Protein AF-A0A1Z8Z3P6-F1 (afdb_monomer)

Secondary structure (DSSP, 8-state):
-----------------S-S---TTS-EEEEEEEEEEEEE---SSGGGSSS-EEEEEEEEEEEE--STTTT--GGGS--HHHHHHHHHHHHHT---SSHHHHHHHHHHHHHHHS--SEEEEEEEEETSSTT-SEEEEEEEEE-----------------S---------

pLDDT: mean 70.79, std 20.38, range [33.06, 96.06]

Solvent-accessible surface area (backbone atoms only — not comparable to full-atom values): 10951 Å² total; per-residue (Å²): 135,84,83,88,77,90,77,92,80,83,78,78,79,82,92,67,89,83,79,85,86,90,77,84,88,76,58,60,46,75,51,70,48,74,72,45,72,49,59,27,36,55,41,87,53,76,82,30,71,78,48,73,38,61,34,34,35,34,39,38,38,29,28,66,59,63,75,58,95,74,60,87,49,71,91,81,46,84,59,60,66,59,53,51,50,52,51,54,55,56,34,71,63,50,79,40,52,45,72,67,59,46,51,50,49,54,50,54,53,44,52,72,78,36,88,45,46,30,39,38,40,35,44,30,33,60,66,78,45,97,91,46,76,59,49,70,51,77,48,77,52,62,60,76,71,77,73,75,76,71,79,77,79,73,84,68,83,86,85,79,87,85,75,92,78,92,81,89,133

Nearest PDB structures (foldseek):
  3o1k-assembly1_B  TM=9.356E-01  e=2.765E-12  Vibrio cholerae O1 biovar El Tor str. N16961
  7su4-assembly1_C-2  TM=9.413E-01  e=7.104E-12  Yersinia pestis
  7su7-assembly1_D  TM=9.391E-01  e=6.264E-12  Yersinia pestis
  7su6-assembly1_C  TM=9.342E-01  e=8.056E-12  Yersinia pestis
  1b9l-assembly1_A  TM=8.879E-01  e=3.093E-10  Escherichia coli

Radius of gyration: 30.42 Å; Cα contacts (8 Å, |Δi|>4): 194; chains: 1; bounding box: 64×78×107 Å

Structure (mmCIF, N/CA/C/O backbone):
data_AF-A0A1Z8Z3P6-F1
#
_entry.id   AF-A0A1Z8Z3P6-F1
#
loop_
_atom_site.group_PDB
_atom_site.id
_atom_site.type_symbol
_atom_site.label_atom_id
_atom_site.label_alt_id
_atom_site.label_comp_id
_atom_site.label_asym_id
_atom_site.label_entity_id
_atom_site.label_seq_id
_atom_site.pdbx_PDB_ins_code
_atom_site.Cartn_x
_atom_site.Cartn_y
_atom_site.Cartn_z
_atom_site.occupancy
_atom_site.B_iso_or_equiv
_atom_site.auth_seq_id
_atom_site.auth_comp_id
_atom_site.auth_asym_id
_atom_site.auth_atom_id
_atom_site.pdbx_PDB_model_num
ATOM 1 N N . MET A 1 1 ? 27.008 11.570 -84.713 1.00 41.88 1 MET A N 1
ATOM 2 C CA . MET A 1 1 ? 27.591 10.616 -83.745 1.00 41.88 1 MET A CA 1
ATOM 3 C C . MET A 1 1 ? 27.068 10.974 -82.359 1.00 41.88 1 MET A C 1
ATOM 5 O O . MET A 1 1 ? 27.311 12.083 -81.921 1.00 41.88 1 MET A O 1
ATOM 9 N N . LYS A 1 2 ? 26.322 10.033 -81.763 1.00 40.59 2 LYS A N 1
ATOM 10 C CA . LYS A 1 2 ? 25.867 9.892 -80.362 1.00 40.59 2 LYS A CA 1
ATOM 11 C C . LYS A 1 2 ? 24.969 10.977 -79.731 1.00 40.59 2 LYS A C 1
ATOM 13 O O . LYS A 1 2 ? 25.409 12.043 -79.328 1.00 40.59 2 LYS A O 1
ATOM 18 N N . GLN A 1 3 ? 23.695 10.589 -79.621 1.00 36.88 3 GLN A N 1
ATOM 19 C CA . GLN A 1 3 ? 22.710 11.014 -78.622 1.00 36.88 3 GLN A CA 1
ATOM 20 C C . GLN A 1 3 ? 23.074 10.504 -77.207 1.00 36.88 3 GLN A C 1
ATOM 22 O O . GLN A 1 3 ? 23.981 9.679 -77.077 1.00 36.88 3 GLN A O 1
ATOM 27 N N . SER A 1 4 ? 22.241 10.907 -76.228 1.00 40.53 4 SER A N 1
ATOM 28 C CA . SER A 1 4 ? 22.015 10.278 -74.905 1.00 40.53 4 SER A CA 1
ATOM 29 C C . SER A 1 4 ? 22.962 10.783 -73.801 1.00 40.53 4 SER A C 1
ATOM 31 O O . SER A 1 4 ? 24.152 10.904 -74.029 1.00 40.53 4 SER A O 1
ATOM 33 N N . SER A 1 5 ? 22.568 11.070 -72.557 1.00 36.44 5 SER A N 1
ATOM 34 C CA . SER A 1 5 ? 21.285 11.053 -71.850 1.00 36.44 5 SER A CA 1
ATOM 35 C C . SER A 1 5 ? 21.510 11.698 -70.468 1.00 36.44 5 SER A C 1
ATOM 37 O O . SER A 1 5 ? 22.578 11.537 -69.890 1.00 36.44 5 SER A O 1
ATOM 39 N N . SER A 1 6 ? 20.490 12.391 -69.961 1.00 38.03 6 SER A N 1
ATOM 40 C CA . SER A 1 6 ? 19.990 12.383 -68.572 1.00 38.03 6 SER A CA 1
ATOM 41 C C . SER A 1 6 ? 20.956 12.254 -67.375 1.00 38.03 6 SER A C 1
ATOM 43 O O . SER A 1 6 ? 21.551 11.201 -67.169 1.00 38.03 6 SER A O 1
ATOM 45 N N . ALA A 1 7 ? 20.881 13.212 -66.446 1.00 38.06 7 ALA A N 1
ATOM 46 C CA . ALA A 1 7 ? 20.438 12.938 -65.071 1.00 38.06 7 ALA A CA 1
ATOM 47 C C . ALA A 1 7 ? 20.222 14.255 -64.309 1.00 38.06 7 ALA A C 1
ATOM 49 O O . ALA A 1 7 ? 21.163 14.973 -63.984 1.00 38.06 7 ALA A O 1
ATOM 50 N N . LEU A 1 8 ? 18.954 14.542 -64.011 1.00 46.03 8 LEU A N 1
ATOM 51 C CA . LEU A 1 8 ? 18.548 15.360 -62.872 1.00 46.03 8 LEU A CA 1
ATOM 52 C C . LEU A 1 8 ? 19.135 14.731 -61.604 1.00 46.03 8 LEU A C 1
ATOM 54 O O . LEU A 1 8 ? 18.854 13.554 -61.397 1.00 46.03 8 LEU A O 1
ATOM 58 N N . ASN A 1 9 ? 19.867 15.469 -60.761 1.00 40.25 9 ASN A N 1
ATOM 59 C CA . ASN A 1 9 ? 19.785 15.296 -59.303 1.00 40.25 9 ASN A CA 1
ATOM 60 C C . ASN A 1 9 ? 20.595 16.360 -58.536 1.00 40.25 9 ASN A C 1
ATOM 62 O O . ASN A 1 9 ? 21.790 16.197 -58.310 1.00 40.25 9 ASN A O 1
ATOM 66 N N . THR A 1 10 ? 19.934 17.391 -58.025 1.00 40.72 10 THR A N 1
ATOM 67 C CA . THR A 1 10 ? 20.285 17.912 -56.697 1.00 40.72 10 THR A CA 1
ATOM 68 C C . THR A 1 10 ? 18.985 18.008 -55.926 1.00 40.72 10 THR A C 1
ATOM 70 O O . THR A 1 10 ? 18.356 19.063 -55.860 1.00 40.72 10 THR A O 1
ATOM 73 N N . ASN A 1 11 ? 18.524 16.846 -55.458 1.00 44.62 11 ASN A N 1
ATOM 74 C CA . ASN A 1 11 ? 17.384 16.744 -54.564 1.00 44.62 11 ASN A CA 1
ATOM 75 C C . ASN A 1 11 ? 17.528 17.735 -53.392 1.00 44.62 11 ASN A C 1
ATOM 77 O O . ASN A 1 11 ? 18.613 17.829 -52.808 1.00 44.62 11 ASN A O 1
ATOM 81 N N . PRO A 1 12 ? 16.448 18.454 -53.045 1.00 47.44 12 PRO A N 1
ATOM 82 C CA . PRO A 1 12 ? 16.404 19.313 -51.876 1.00 47.44 12 PRO A CA 1
ATOM 83 C C . PRO A 1 12 ? 16.557 18.480 -50.600 1.00 47.44 12 PRO A C 1
ATOM 85 O O . PRO A 1 12 ? 16.083 17.349 -50.518 1.00 47.44 12 PRO A O 1
ATOM 88 N N . THR A 1 13 ? 17.247 19.084 -49.635 1.00 49.03 13 THR A N 1
ATOM 89 C CA . THR A 1 13 ? 17.278 18.815 -48.192 1.00 49.03 13 THR A CA 1
ATOM 90 C C . THR A 1 13 ? 16.549 17.544 -47.737 1.00 49.03 13 THR A C 1
ATOM 92 O O . THR A 1 13 ? 15.314 17.526 -47.737 1.00 49.03 13 THR A O 1
ATOM 95 N N . PRO A 1 14 ? 17.242 16.507 -47.235 1.00 40.72 14 PRO A N 1
ATOM 96 C CA . PRO A 1 14 ? 16.542 15.489 -46.482 1.00 40.72 14 PRO A CA 1
ATOM 97 C C . PRO A 1 14 ? 16.159 16.096 -45.126 1.00 40.72 14 PRO A C 1
ATOM 99 O O . PRO A 1 14 ? 16.980 16.258 -44.227 1.00 40.72 14 PRO A O 1
ATOM 102 N N . LEU A 1 15 ? 14.878 16.442 -44.988 1.00 42.19 15 LEU A N 1
ATOM 103 C CA . LEU A 1 15 ? 14.162 16.475 -43.713 1.00 42.19 15 LEU A CA 1
ATOM 104 C C . LEU A 1 15 ? 14.216 15.059 -43.106 1.00 42.19 15 LEU A C 1
ATOM 106 O O . LEU A 1 15 ? 13.257 14.300 -43.189 1.00 42.19 15 LEU A O 1
ATOM 110 N N . SER A 1 16 ? 15.368 14.662 -42.567 1.00 47.34 16 SER A N 1
ATOM 111 C CA . SER A 1 16 ? 15.577 13.348 -41.941 1.00 47.34 16 SER A CA 1
ATOM 112 C C . SER A 1 16 ? 16.208 13.428 -40.548 1.00 47.34 16 SER A C 1
ATOM 114 O O . SER A 1 16 ? 16.594 12.404 -39.996 1.00 47.34 16 SER A O 1
ATOM 116 N N . GLU A 1 17 ? 16.278 14.617 -39.944 1.00 42.84 17 GLU A N 1
ATOM 117 C CA . GLU A 1 17 ? 16.703 14.809 -38.544 1.00 42.84 17 GLU A CA 1
ATOM 118 C C . GLU A 1 17 ? 15.517 14.959 -37.571 1.00 42.84 17 GLU A C 1
ATOM 120 O O . GLU A 1 17 ? 15.614 15.602 -36.531 1.00 42.84 17 GLU A O 1
ATOM 125 N N . LEU A 1 18 ? 14.375 14.343 -37.885 1.00 46.53 18 LEU A N 1
ATOM 126 C CA . LEU A 1 18 ? 13.213 14.263 -36.992 1.00 46.53 18 LEU A CA 1
ATOM 127 C C . LEU A 1 18 ? 12.789 12.811 -36.766 1.00 46.53 18 LEU A C 1
ATOM 129 O O . LEU A 1 18 ? 11.629 12.467 -36.948 1.00 46.53 18 LEU A O 1
ATOM 133 N N . SER A 1 19 ? 13.717 11.937 -36.385 1.00 49.19 19 SER A N 1
ATOM 134 C CA . SER A 1 19 ? 13.356 10.618 -35.842 1.00 49.19 19 SER A CA 1
ATOM 135 C C . SER A 1 19 ? 14.595 9.864 -35.370 1.00 49.19 19 SER A C 1
ATOM 137 O O . SER A 1 19 ? 15.213 9.157 -36.164 1.00 49.19 19 SER A O 1
ATOM 139 N N . ARG A 1 20 ? 14.954 10.051 -34.098 1.00 43.53 20 ARG A N 1
ATOM 140 C CA . ARG A 1 20 ? 15.746 9.153 -33.231 1.00 43.53 20 ARG A CA 1
ATOM 141 C C . ARG A 1 20 ? 15.866 9.860 -31.873 1.00 43.53 20 ARG A C 1
ATOM 143 O O . ARG A 1 20 ? 16.399 10.957 -31.825 1.00 43.53 20 ARG A O 1
ATOM 150 N N . ASP A 1 21 ? 15.361 9.406 -30.736 1.00 38.88 21 ASP A N 1
ATOM 151 C CA . ASP A 1 21 ? 14.663 8.190 -30.343 1.00 38.88 21 ASP A CA 1
ATOM 152 C C . ASP A 1 21 ? 13.843 8.567 -29.098 1.00 38.88 21 ASP A C 1
ATOM 154 O O . ASP A 1 21 ? 14.403 9.018 -28.100 1.00 38.88 21 ASP A O 1
ATOM 158 N N . CYS A 1 22 ? 12.516 8.446 -29.136 1.00 36.81 22 CYS A N 1
ATOM 159 C CA . CYS A 1 22 ? 11.688 8.646 -27.944 1.00 36.81 22 CYS A CA 1
ATOM 160 C C . CYS A 1 22 ? 10.444 7.764 -28.032 1.00 36.81 22 CYS A C 1
ATOM 162 O O . CYS A 1 22 ? 9.343 8.232 -28.310 1.00 36.81 22 CYS A O 1
ATOM 164 N N . SER A 1 23 ? 10.623 6.456 -27.867 1.00 46.97 23 SER A N 1
ATOM 165 C CA . SER A 1 23 ? 9.483 5.537 -27.754 1.00 46.97 23 SER A CA 1
ATOM 166 C C . SER A 1 23 ? 9.709 4.339 -26.828 1.00 46.97 23 SER A C 1
ATOM 168 O O . SER A 1 23 ? 8.779 3.573 -26.612 1.00 46.97 23 SER A O 1
ATOM 170 N N . THR A 1 24 ? 10.879 4.187 -26.199 1.00 49.31 24 THR A N 1
ATOM 171 C CA . THR A 1 24 ? 11.182 3.038 -25.321 1.00 49.31 24 THR A CA 1
ATOM 172 C C . THR A 1 24 ? 10.874 3.245 -23.832 1.00 49.31 24 THR A C 1
ATOM 174 O O . THR A 1 24 ? 11.175 2.364 -23.036 1.00 49.31 24 THR A O 1
ATOM 177 N N . ASP A 1 25 ? 10.248 4.356 -23.421 1.00 55.78 25 ASP A N 1
ATOM 178 C CA . ASP A 1 25 ? 9.955 4.640 -21.994 1.00 55.78 25 ASP A CA 1
ATOM 179 C C . ASP A 1 25 ? 8.472 4.418 -21.611 1.00 55.78 25 ASP A C 1
ATOM 181 O O . ASP A 1 25 ? 8.018 4.921 -20.583 1.00 55.78 25 ASP A O 1
ATOM 185 N N . MET A 1 26 ? 7.696 3.694 -22.435 1.00 58.34 26 MET A N 1
ATOM 186 C CA . MET A 1 26 ? 6.257 3.446 -22.204 1.00 58.34 26 MET A CA 1
ATOM 187 C C . MET A 1 26 ? 5.924 2.051 -21.659 1.00 58.34 26 MET A C 1
ATOM 189 O O . MET A 1 26 ? 4.848 1.868 -21.092 1.00 58.34 26 MET A O 1
ATOM 193 N N . ASP A 1 27 ? 6.839 1.089 -21.760 1.00 70.38 27 ASP A N 1
ATOM 194 C CA . ASP A 1 27 ? 6.600 -0.261 -21.259 1.00 70.38 27 ASP A CA 1
ATOM 195 C C . ASP A 1 27 ? 7.040 -0.370 -19.792 1.00 70.38 27 ASP A C 1
ATOM 197 O O . ASP A 1 27 ? 8.226 -0.260 -19.460 1.00 70.38 27 ASP A O 1
ATOM 201 N N . CYS A 1 28 ? 6.076 -0.584 -18.896 1.00 77.31 28 CYS A N 1
ATOM 202 C CA . CYS A 1 28 ? 6.319 -0.825 -17.476 1.00 77.31 28 CYS A CA 1
ATOM 203 C C . CYS A 1 28 ? 5.671 -2.135 -17.034 1.00 77.31 28 CYS A C 1
ATOM 205 O O . CYS A 1 28 ? 4.496 -2.370 -17.316 1.00 77.31 28 CYS A O 1
ATOM 207 N N . ASP A 1 29 ? 6.411 -2.924 -16.260 1.00 81.94 29 ASP A N 1
ATOM 208 C CA . ASP A 1 29 ? 5.864 -4.076 -15.553 1.00 81.94 29 ASP A CA 1
ATOM 209 C C . ASP A 1 29 ? 5.356 -3.627 -14.180 1.00 81.94 29 ASP A C 1
ATOM 211 O O . ASP A 1 29 ? 5.965 -2.778 -13.517 1.00 81.94 29 ASP A O 1
ATOM 215 N N . ILE A 1 30 ? 4.225 -4.189 -13.750 1.00 86.44 30 ILE A N 1
ATOM 216 C CA . ILE A 1 30 ? 3.615 -3.871 -12.457 1.00 86.44 30 ILE A CA 1
ATOM 217 C C . ILE A 1 30 ? 3.759 -5.069 -11.534 1.00 86.44 30 ILE A C 1
ATOM 219 O O . ILE A 1 30 ? 3.151 -6.117 -11.745 1.00 86.44 30 ILE A O 1
ATOM 223 N N . ILE A 1 31 ? 4.507 -4.871 -10.458 1.00 86.62 31 ILE A N 1
ATOM 224 C CA . ILE A 1 31 ? 4.611 -5.827 -9.362 1.00 86.62 31 ILE A CA 1
ATOM 225 C C . ILE A 1 31 ? 3.641 -5.378 -8.281 1.00 86.62 31 ILE A C 1
ATOM 227 O O . ILE A 1 31 ? 3.672 -4.224 -7.854 1.00 86.62 31 ILE A O 1
ATOM 231 N N . PHE A 1 32 ? 2.751 -6.270 -7.856 1.00 90.38 32 PHE A N 1
ATOM 232 C CA . PHE A 1 32 ? 1.700 -5.928 -6.907 1.00 90.38 32 PHE A CA 1
ATOM 233 C C . PHE A 1 32 ? 1.710 -6.829 -5.675 1.00 90.38 32 PHE A C 1
ATOM 235 O O . PHE A 1 32 ? 1.979 -8.025 -5.748 1.00 90.38 32 PHE A O 1
ATOM 242 N N . ILE A 1 33 ? 1.341 -6.238 -4.543 1.00 91.06 33 ILE A N 1
ATOM 243 C CA . ILE A 1 33 ? 1.006 -6.926 -3.300 1.00 91.06 33 ILE A CA 1
ATOM 244 C C . ILE A 1 33 ? -0.428 -6.523 -2.974 1.00 91.06 33 ILE A C 1
ATOM 246 O O . ILE A 1 33 ? -0.724 -5.332 -2.864 1.00 91.06 33 ILE A O 1
ATOM 250 N N . ARG A 1 34 ? -1.323 -7.507 -2.861 1.00 93.88 34 ARG A N 1
ATOM 251 C CA . ARG A 1 34 ? -2.741 -7.285 -2.559 1.00 93.88 34 ARG A CA 1
ATOM 252 C C . ARG A 1 34 ? -3.098 -7.786 -1.169 1.00 93.88 34 ARG A C 1
ATOM 254 O O . ARG A 1 34 ? -2.565 -8.792 -0.711 1.00 93.88 34 ARG A O 1
ATOM 261 N N . ASP A 1 35 ? -3.990 -7.040 -0.536 1.00 93.50 35 ASP A N 1
ATOM 262 C CA . ASP A 1 35 ? -4.600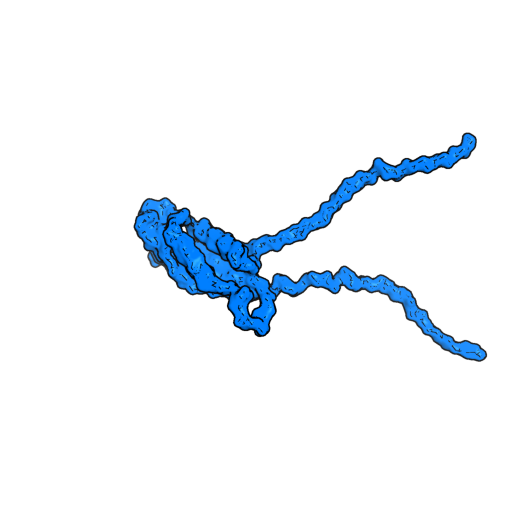 -7.276 0.764 1.00 93.50 35 ASP A CA 1
ATOM 263 C C . ASP A 1 35 ? -3.598 -7.655 1.866 1.00 93.50 35 ASP A C 1
ATOM 265 O O . ASP A 1 35 ? -3.875 -8.477 2.746 1.00 93.50 35 ASP A O 1
ATOM 269 N N . 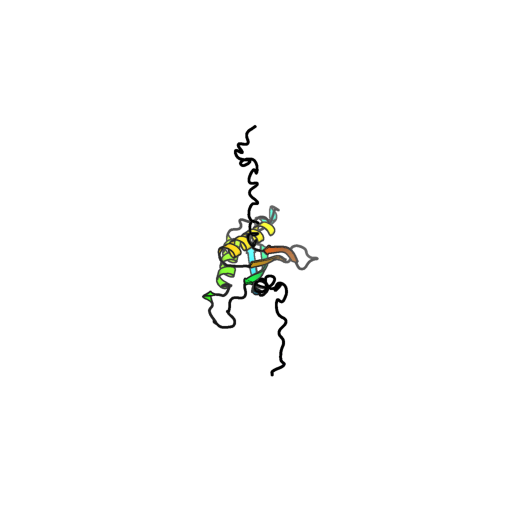PHE A 1 36 ? -2.419 -7.017 1.854 1.00 92.88 36 PHE A N 1
ATOM 270 C CA . PHE A 1 36 ? -1.443 -7.196 2.918 1.00 92.88 36 PHE A CA 1
ATOM 271 C C . PHE A 1 36 ? -2.040 -6.679 4.222 1.00 92.88 36 PHE A C 1
ATOM 273 O O . PHE A 1 36 ? -2.267 -5.485 4.397 1.00 92.88 36 PHE A O 1
ATOM 280 N N . THR A 1 37 ? -2.294 -7.598 5.141 1.00 92.38 37 THR A N 1
ATOM 281 C CA . THR A 1 37 ? -2.874 -7.285 6.438 1.00 92.38 37 THR A CA 1
ATOM 282 C C . THR A 1 37 ? -1.765 -7.080 7.463 1.00 92.38 37 THR A C 1
ATOM 284 O O . THR A 1 37 ? -0.904 -7.946 7.637 1.00 92.38 37 THR A O 1
ATOM 287 N N . GLY A 1 38 ? -1.811 -5.949 8.161 1.00 88.81 38 GLY A N 1
ATOM 288 C CA . GLY A 1 38 ? -0.928 -5.638 9.277 1.00 88.81 38 GLY A CA 1
ATOM 289 C C . GLY A 1 38 ? -1.682 -4.962 10.413 1.00 88.81 38 GLY A C 1
ATOM 290 O O . GLY A 1 38 ? -2.820 -4.530 10.246 1.00 88.81 38 GLY A O 1
ATOM 291 N N . GLU A 1 39 ? -1.039 -4.872 11.569 1.00 87.75 39 GLU A N 1
ATOM 292 C CA . GLU A 1 39 ? -1.576 -4.194 12.746 1.00 87.75 39 GLU A CA 1
ATOM 293 C C . GLU A 1 39 ? -0.628 -3.067 13.135 1.00 87.75 39 GLU A C 1
ATOM 295 O O . GLU A 1 39 ? 0.591 -3.248 13.166 1.00 87.75 39 GLU A O 1
ATOM 300 N N . THR A 1 40 ? -1.184 -1.889 13.395 1.00 84.94 40 THR A N 1
ATOM 301 C CA . THR A 1 40 ? -0.431 -0.745 13.906 1.00 84.94 40 THR A CA 1
ATOM 302 C C . THR A 1 40 ? -1.329 0.119 14.774 1.00 84.94 40 THR A C 1
ATOM 304 O O . THR A 1 40 ? -2.538 0.195 14.562 1.00 84.94 40 THR A O 1
ATOM 307 N N . ILE A 1 41 ? -0.728 0.805 15.736 1.00 83.44 41 ILE A N 1
ATOM 308 C CA . ILE A 1 41 ? -1.363 1.919 16.431 1.00 83.44 41 ILE A CA 1
ATOM 309 C C . ILE A 1 41 ? -1.320 3.112 15.465 1.00 83.44 41 ILE A C 1
ATOM 311 O O . ILE A 1 41 ? -0.240 3.490 15.006 1.00 83.44 41 ILE A O 1
ATOM 315 N N . ILE A 1 42 ? -2.486 3.619 15.058 1.00 79.19 42 ILE A N 1
ATOM 316 C CA . ILE A 1 42 ? -2.620 4.736 14.112 1.00 79.19 42 ILE A CA 1
ATOM 317 C C . ILE A 1 42 ? -3.935 5.483 14.347 1.00 79.19 42 ILE A C 1
ATOM 319 O O . ILE A 1 42 ? -5.014 4.881 14.353 1.00 79.19 42 ILE A O 1
ATOM 323 N N . GLY A 1 43 ? -3.835 6.798 14.530 1.00 71.62 43 GLY A N 1
ATOM 324 C CA . GLY A 1 43 ? -4.957 7.659 14.880 1.00 71.62 43 GLY A CA 1
ATOM 325 C C . GLY A 1 43 ? -4.525 8.962 15.547 1.00 71.62 43 GLY A C 1
ATOM 326 O O . GLY A 1 43 ? -3.367 9.119 15.943 1.00 71.62 43 GLY A O 1
ATOM 327 N N . ILE A 1 44 ? -5.463 9.907 15.644 1.00 67.81 44 ILE A N 1
ATOM 328 C CA . ILE A 1 44 ? -5.269 11.196 16.338 1.00 67.81 44 ILE A CA 1
ATOM 329 C C . ILE A 1 44 ? -6.033 11.225 17.669 1.00 67.81 44 ILE A C 1
ATOM 331 O O . ILE A 1 44 ? -5.632 11.952 18.573 1.00 67.81 44 ILE A O 1
ATOM 335 N N . CYS A 1 45 ? -7.115 10.453 17.798 1.00 60.34 45 CYS A N 1
ATOM 336 C CA . CYS A 1 45 ? -7.915 10.401 19.020 1.00 60.34 45 CYS A CA 1
ATOM 337 C C . CYS A 1 45 ? -7.229 9.560 20.101 1.00 60.34 45 CYS A C 1
ATOM 339 O O . CYS A 1 45 ? -6.601 8.550 19.787 1.00 60.34 45 CYS A O 1
ATOM 341 N N . ASP A 1 46 ? -7.416 9.941 21.365 1.00 60.97 46 ASP A N 1
ATOM 342 C CA . ASP A 1 46 ? -6.808 9.271 22.521 1.00 60.97 46 ASP A CA 1
ATOM 343 C C . ASP A 1 46 ? -7.170 7.773 22.583 1.00 60.97 46 ASP A C 1
ATOM 345 O O . ASP A 1 46 ? -6.303 6.934 22.816 1.00 60.97 46 ASP A O 1
ATOM 349 N N . ASP A 1 47 ? -8.405 7.417 22.213 1.00 62.50 47 ASP A N 1
ATOM 350 C CA . ASP A 1 47 ? -8.877 6.025 22.133 1.00 62.50 47 ASP A CA 1
ATOM 351 C C . ASP A 1 47 ? -8.152 5.188 21.054 1.00 62.50 47 ASP A C 1
ATOM 353 O O . ASP A 1 47 ? -8.109 3.959 21.121 1.00 62.50 47 ASP A O 1
ATOM 357 N N . GLU A 1 48 ? -7.580 5.831 20.028 1.00 65.62 48 GLU A N 1
ATOM 358 C CA . GLU A 1 48 ? -6.866 5.156 18.934 1.00 65.62 48 GLU A CA 1
ATOM 359 C C . GLU A 1 48 ? -5.386 4.892 19.246 1.00 65.62 48 GLU A C 1
ATOM 361 O O . GLU A 1 48 ? -4.732 4.174 18.483 1.00 65.62 48 GLU A O 1
ATOM 366 N N . LEU A 1 49 ? -4.862 5.462 20.337 1.00 66.25 49 LEU A N 1
ATOM 367 C CA . LEU A 1 49 ? -3.452 5.372 20.729 1.00 66.25 49 LEU A CA 1
ATOM 368 C C . LEU A 1 49 ? -3.138 4.156 21.616 1.00 66.25 49 LEU A C 1
ATOM 370 O O . LEU A 1 49 ? -1.969 3.821 21.792 1.00 66.25 49 LEU A O 1
ATOM 374 N N . GLU A 1 50 ? -4.161 3.472 22.131 1.00 66.75 50 GLU A N 1
ATOM 375 C CA . GLU A 1 50 ? -4.004 2.371 23.093 1.00 66.75 50 GLU A CA 1
ATOM 376 C C . GLU A 1 50 ? -4.066 0.980 22.437 1.00 66.75 50 GLU A C 1
ATOM 378 O O . GLU A 1 50 ? -3.432 0.036 22.907 1.00 66.75 50 GLU A O 1
ATOM 383 N N . THR A 1 51 ? -4.813 0.827 21.335 1.00 76.81 51 THR A N 1
ATOM 384 C CA . THR A 1 51 ? -5.088 -0.491 20.731 1.00 76.81 51 THR A CA 1
ATOM 385 C C . THR A 1 51 ? -4.524 -0.602 19.309 1.00 76.81 51 THR A C 1
ATOM 387 O O . THR A 1 51 ? -4.785 0.275 18.480 1.00 76.81 51 THR A O 1
ATOM 390 N N . PRO A 1 52 ? -3.798 -1.688 18.969 1.00 81.62 52 PRO A N 1
ATOM 391 C CA . PRO A 1 52 ? -3.396 -1.970 17.596 1.00 81.62 52 PRO A CA 1
ATOM 392 C C . PRO A 1 52 ? -4.617 -2.168 16.701 1.00 81.62 52 PRO A C 1
ATOM 394 O O . PRO A 1 52 ? -5.512 -2.957 16.999 1.00 81.62 52 PRO A O 1
ATOM 397 N N . GLN A 1 53 ? -4.645 -1.463 15.576 1.00 83.25 53 GLN A N 1
ATOM 398 C CA . GLN A 1 53 ? -5.748 -1.526 14.630 1.00 83.25 53 GLN A CA 1
ATOM 399 C C . GLN A 1 53 ? -5.300 -2.229 13.358 1.00 83.25 53 GLN A C 1
ATOM 401 O O . GLN A 1 53 ? -4.202 -2.000 12.839 1.00 83.25 53 GLN A O 1
ATOM 406 N N . LYS A 1 54 ? -6.176 -3.096 12.852 1.00 88.94 54 LYS A N 1
ATOM 407 C CA . LYS A 1 54 ? -5.961 -3.796 11.593 1.00 88.94 54 LYS A CA 1
ATOM 408 C C . LYS A 1 54 ? -5.992 -2.790 10.450 1.00 88.94 54 LYS A C 1
ATOM 410 O O . LYS A 1 54 ? -6.929 -2.004 10.328 1.00 88.94 54 LYS A O 1
ATOM 415 N N . ILE A 1 55 ? -4.997 -2.866 9.583 1.00 91.50 55 ILE A N 1
ATOM 416 C CA . ILE A 1 55 ? -4.954 -2.158 8.311 1.00 91.50 55 ILE A CA 1
ATOM 417 C C . ILE A 1 55 ? -4.700 -3.155 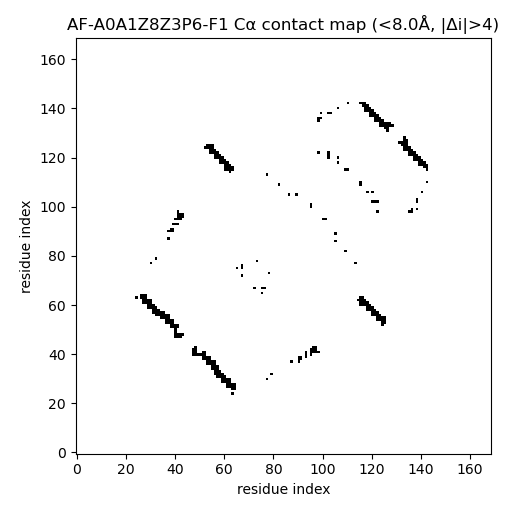7.190 1.00 91.50 55 ILE A C 1
ATOM 419 O O . ILE A 1 55 ? -4.062 -4.194 7.375 1.00 91.50 55 ILE A O 1
ATOM 423 N N . ILE A 1 56 ? -5.212 -2.829 6.015 1.00 93.81 56 ILE A N 1
ATOM 424 C CA . ILE A 1 56 ? -4.997 -3.594 4.800 1.00 93.81 56 ILE A CA 1
ATOM 425 C C . ILE A 1 56 ? -4.317 -2.669 3.798 1.00 93.81 56 ILE A C 1
ATOM 427 O O . ILE A 1 56 ? -4.765 -1.546 3.574 1.00 93.81 56 ILE A O 1
ATOM 431 N N . ILE A 1 57 ? -3.220 -3.136 3.218 1.00 94.44 57 ILE A N 1
ATOM 432 C CA . ILE A 1 57 ? -2.377 -2.363 2.316 1.00 94.44 57 ILE A CA 1
ATOM 433 C C . ILE A 1 57 ? -2.332 -3.070 0.960 1.00 94.44 57 ILE A C 1
ATOM 435 O O . ILE A 1 57 ? -1.990 -4.250 0.871 1.00 94.44 57 ILE A O 1
ATOM 439 N N . ASN A 1 58 ? -2.642 -2.327 -0.098 1.00 95.19 58 ASN A N 1
AT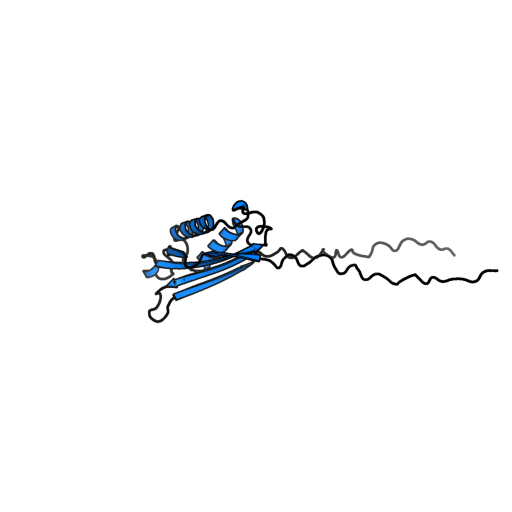OM 440 C CA . ASN A 1 58 ? -2.394 -2.717 -1.480 1.00 95.19 58 ASN A CA 1
ATOM 441 C C . ASN A 1 58 ? -1.256 -1.871 -2.034 1.00 95.19 58 ASN A C 1
ATOM 443 O O . ASN A 1 58 ? -1.251 -0.653 -1.874 1.00 95.19 58 ASN A O 1
ATOM 447 N N . ILE A 1 59 ? -0.307 -2.499 -2.718 1.00 93.50 59 ILE A N 1
ATOM 448 C CA . ILE A 1 59 ? 0.820 -1.806 -3.341 1.00 93.50 59 ILE A CA 1
ATOM 449 C C . ILE A 1 59 ? 0.940 -2.265 -4.781 1.00 93.50 59 ILE A C 1
ATOM 451 O O . ILE A 1 59 ? 0.863 -3.455 -5.067 1.00 93.50 59 ILE A O 1
ATOM 455 N N . SER A 1 60 ? 1.144 -1.317 -5.685 1.00 93.00 60 SER A N 1
ATOM 456 C CA . SER A 1 60 ? 1.520 -1.558 -7.075 1.00 93.00 60 SER A CA 1
ATOM 457 C C . SER A 1 60 ? 2.778 -0.761 -7.382 1.00 93.00 60 SER A C 1
ATOM 459 O O . SER A 1 60 ? 2.785 0.461 -7.252 1.00 93.00 60 SER A O 1
ATOM 461 N N . ILE A 1 61 ? 3.840 -1.449 -7.779 1.00 90.00 61 ILE A N 1
ATOM 462 C CA . ILE A 1 61 ? 5.155 -0.883 -8.071 1.00 90.00 61 ILE A CA 1
ATOM 463 C C . ILE A 1 61 ? 5.384 -1.036 -9.567 1.00 90.00 61 ILE A C 1
ATOM 465 O O . ILE A 1 61 ? 5.452 -2.152 -10.076 1.00 90.00 61 ILE A O 1
ATOM 469 N N . GLY A 1 62 ? 5.483 0.090 -10.263 1.00 87.94 62 GLY A N 1
ATOM 470 C CA . GLY A 1 62 ? 5.827 0.125 -11.674 1.00 87.94 62 GLY A CA 1
ATOM 471 C C . GLY A 1 62 ? 7.333 0.178 -11.849 1.00 87.94 62 GLY A C 1
ATOM 472 O O . GLY A 1 62 ? 7.972 1.137 -11.404 1.00 87.94 62 GLY A O 1
ATOM 473 N N . ILE A 1 63 ? 7.901 -0.817 -12.516 1.00 82.69 63 ILE A N 1
ATOM 474 C CA . ILE A 1 63 ? 9.305 -0.827 -12.928 1.00 82.69 63 ILE A CA 1
ATOM 475 C C . ILE A 1 63 ? 9.396 -0.685 -14.442 1.00 82.69 63 ILE A C 1
ATOM 477 O O . ILE A 1 63 ? 8.497 -1.105 -15.166 1.00 82.69 63 ILE A O 1
ATOM 481 N N . ALA A 1 64 ? 10.481 -0.071 -14.923 1.00 77.06 64 ALA A N 1
ATOM 482 C CA . ALA A 1 64 ? 10.778 -0.103 -16.351 1.00 77.06 64 ALA A CA 1
ATOM 483 C C . ALA A 1 64 ? 10.865 -1.565 -16.782 1.00 77.06 64 ALA A C 1
ATOM 485 O O . ALA A 1 64 ? 11.477 -2.357 -16.059 1.00 77.06 64 ALA A O 1
ATOM 486 N N . ARG A 1 65 ? 10.281 -1.901 -17.932 1.00 68.00 65 ARG A N 1
ATOM 487 C CA . ARG A 1 65 ? 10.414 -3.228 -18.525 1.00 68.00 65 ARG A CA 1
ATOM 488 C C . ARG A 1 65 ? 11.900 -3.524 -18.721 1.00 68.00 65 ARG A C 1
ATOM 490 O O . ARG A 1 65 ? 12.531 -3.056 -19.667 1.00 68.00 65 ARG A O 1
ATOM 497 N N . SER A 1 66 ? 12.486 -4.258 -17.782 1.00 56.59 66 SER A N 1
ATOM 498 C CA . SER A 1 66 ? 13.777 -4.887 -18.011 1.00 56.59 66 SER A CA 1
ATOM 499 C C . SER A 1 66 ? 13.533 -6.013 -19.011 1.00 56.59 66 SER A C 1
ATOM 501 O O . SER A 1 66 ? 12.411 -6.497 -19.149 1.00 56.59 66 SER A O 1
ATOM 503 N N . LEU A 1 67 ? 14.565 -6.481 -19.699 1.00 52.12 67 LEU A N 1
ATOM 504 C CA . LEU A 1 67 ? 14.514 -7.638 -20.605 1.00 52.12 67 LEU A CA 1
ATOM 505 C C . LEU A 1 67 ? 14.178 -8.971 -19.873 1.00 52.12 67 LEU A C 1
ATOM 507 O O . LEU A 1 67 ? 14.589 -10.045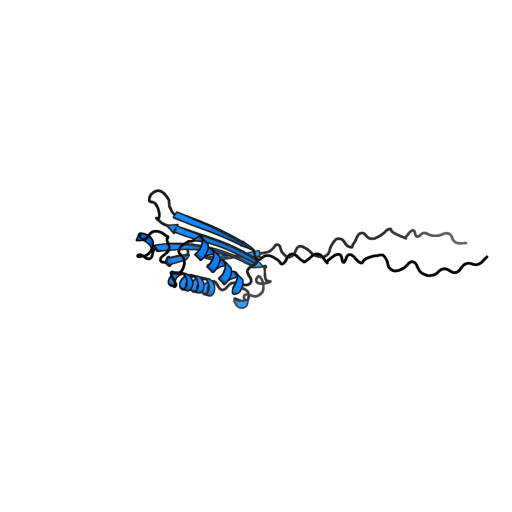 -20.298 1.00 52.12 67 LEU A O 1
ATOM 511 N N . ALA A 1 68 ? 13.444 -8.920 -18.758 1.00 46.84 68 ALA A N 1
ATOM 512 C CA . ALA A 1 68 ? 13.105 -9.999 -17.841 1.00 46.84 68 ALA A CA 1
ATOM 513 C C . ALA A 1 68 ? 12.142 -11.041 -18.427 1.00 46.84 68 ALA A C 1
ATOM 515 O O . ALA A 1 68 ? 12.046 -12.130 -17.877 1.00 46.84 68 ALA A O 1
ATOM 516 N N . CYS A 1 69 ? 11.523 -10.780 -19.586 1.00 47.56 69 CYS A N 1
ATOM 517 C CA . CYS A 1 69 ? 10.922 -11.854 -20.390 1.00 47.56 69 CYS A CA 1
ATOM 518 C C . CYS A 1 69 ? 11.960 -12.913 -20.829 1.00 47.56 69 CYS A C 1
ATOM 520 O O . CYS A 1 69 ? 11.567 -13.978 -21.289 1.00 47.56 69 CYS A O 1
ATOM 522 N N . THR A 1 70 ? 13.264 -12.634 -20.692 1.00 46.69 70 THR A N 1
ATOM 523 C CA . THR A 1 70 ? 14.349 -13.478 -21.210 1.00 46.69 70 THR A CA 1
ATOM 524 C C . THR A 1 70 ? 15.273 -14.053 -20.125 1.00 46.69 70 THR A C 1
ATOM 526 O O . THR A 1 70 ? 16.024 -14.973 -20.428 1.00 46.69 70 THR A O 1
ATOM 529 N N . THR A 1 71 ? 15.281 -13.544 -18.882 1.00 46.53 71 THR A N 1
ATOM 530 C CA . THR A 1 71 ? 16.398 -13.830 -17.947 1.00 46.53 71 THR A CA 1
ATOM 531 C C . THR A 1 71 ? 16.068 -14.569 -16.654 1.00 46.53 71 THR A C 1
ATOM 533 O O . THR A 1 71 ? 17.019 -14.967 -15.990 1.00 46.53 71 THR A O 1
ATOM 536 N N . ASP A 1 72 ? 14.796 -14.781 -16.290 1.00 50.09 72 ASP A N 1
ATOM 537 C CA . ASP A 1 72 ? 14.371 -15.599 -15.126 1.00 50.09 72 ASP A CA 1
ATOM 538 C C . ASP A 1 72 ? 15.138 -15.306 -13.808 1.00 50.09 72 ASP A C 1
ATOM 540 O O . ASP A 1 72 ? 15.287 -16.139 -12.913 1.00 50.09 72 ASP A O 1
ATOM 544 N N . ARG A 1 73 ? 15.674 -14.084 -13.685 1.00 47.44 73 ARG A N 1
ATOM 545 C CA . ARG A 1 73 ? 16.553 -13.656 -12.594 1.00 47.44 73 ARG A CA 1
ATOM 546 C C . ARG A 1 73 ? 15.787 -12.763 -11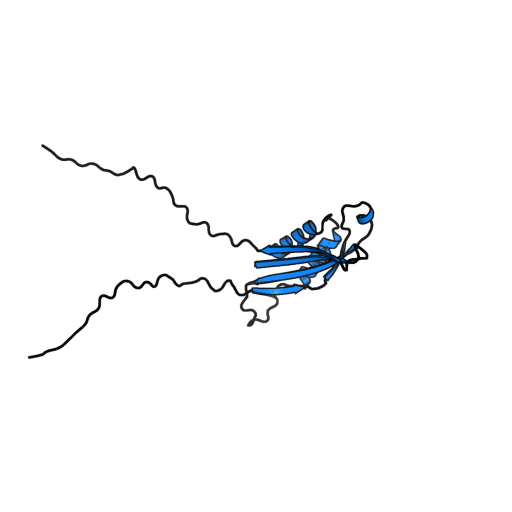.632 1.00 47.44 73 ARG A C 1
ATOM 548 O O . ARG A 1 73 ? 15.486 -11.610 -11.940 1.00 47.44 73 ARG A O 1
ATOM 555 N N . ILE A 1 74 ? 15.571 -13.280 -10.421 1.00 53.00 74 ILE A N 1
ATOM 556 C CA . ILE A 1 74 ? 15.007 -12.564 -9.258 1.00 53.00 74 ILE A CA 1
ATOM 557 C C . ILE A 1 74 ? 15.781 -11.263 -8.956 1.00 53.00 74 ILE A C 1
ATOM 559 O O . ILE A 1 74 ? 15.233 -10.308 -8.419 1.00 53.00 74 ILE A O 1
ATOM 563 N N . GLU A 1 75 ? 17.041 -11.183 -9.380 1.00 48.47 75 GLU A N 1
ATOM 564 C CA . GLU A 1 75 ? 17.941 -10.031 -9.236 1.00 48.47 75 GLU A CA 1
ATOM 565 C C . GLU A 1 75 ? 17.466 -8.768 -9.984 1.00 48.47 75 GLU A C 1
ATOM 567 O O . GLU A 1 75 ? 17.873 -7.658 -9.645 1.00 48.47 75 GLU A O 1
ATOM 572 N N . HIS A 1 76 ? 16.599 -8.929 -10.993 1.00 51.62 76 HIS A N 1
ATOM 573 C CA . HIS A 1 76 ? 16.016 -7.834 -11.778 1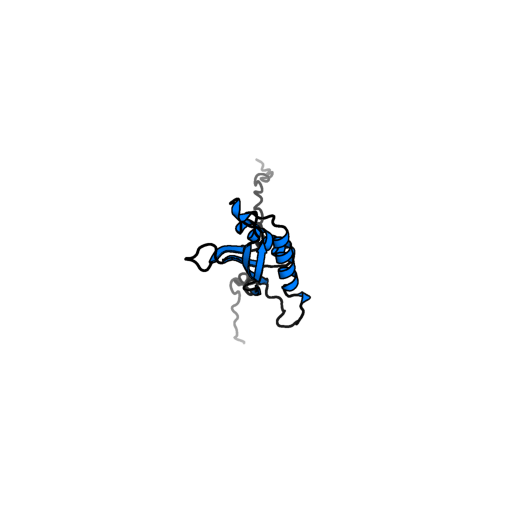.00 51.62 76 HIS A CA 1
ATOM 574 C C . HIS A 1 76 ? 14.529 -7.593 -11.483 1.00 51.62 76 HIS A C 1
ATOM 576 O O . HIS A 1 76 ? 13.932 -6.705 -12.093 1.00 51.62 76 HIS A O 1
ATOM 582 N N . THR A 1 77 ? 13.936 -8.356 -10.560 1.00 56.94 77 THR A N 1
ATOM 583 C CA . THR A 1 77 ? 12.544 -8.183 -10.136 1.00 56.94 77 THR A CA 1
ATOM 584 C C . THR A 1 77 ? 12.486 -7.529 -8.758 1.00 56.94 77 THR A C 1
ATOM 586 O O . THR A 1 77 ? 13.419 -7.625 -7.959 1.00 56.94 77 THR A O 1
ATOM 589 N N . VAL A 1 78 ? 11.404 -6.811 -8.464 1.00 65.19 78 VAL A N 1
ATOM 590 C CA . VAL A 1 78 ? 11.182 -6.280 -7.114 1.00 65.19 78 VAL A CA 1
ATOM 591 C C . VAL A 1 78 ? 10.929 -7.458 -6.182 1.00 65.19 78 VAL A C 1
ATOM 593 O O . VAL A 1 78 ? 9.929 -8.160 -6.306 1.00 65.19 78 VAL A O 1
ATOM 596 N N . ASP A 1 79 ? 11.847 -7.656 -5.242 1.00 78.44 79 ASP A N 1
ATOM 597 C CA . ASP A 1 79 ? 11.729 -8.645 -4.178 1.00 78.44 79 ASP A CA 1
ATOM 598 C C . ASP A 1 79 ? 10.575 -8.254 -3.237 1.00 78.44 79 ASP A C 1
ATOM 600 O O . ASP A 1 79 ? 10.705 -7.408 -2.343 1.00 78.44 79 ASP A O 1
ATOM 604 N N . TYR A 1 80 ? 9.410 -8.853 -3.475 1.00 81.06 80 TYR A N 1
ATOM 605 C CA . TYR A 1 80 ? 8.200 -8.627 -2.691 1.00 81.06 80 TYR A CA 1
ATOM 606 C C . TYR A 1 80 ? 8.351 -9.085 -1.233 1.00 81.06 80 TYR A C 1
ATOM 608 O O . TYR A 1 80 ? 7.645 -8.557 -0.372 1.00 81.06 80 TYR A O 1
ATOM 616 N N . ASP A 1 81 ? 9.279 -9.998 -0.919 1.00 83.50 81 ASP A N 1
ATOM 617 C CA . ASP A 1 81 ? 9.561 -10.398 0.461 1.00 83.50 81 ASP A CA 1
ATOM 618 C C . ASP A 1 81 ? 10.283 -9.280 1.211 1.00 83.50 81 ASP A C 1
ATOM 620 O O . ASP A 1 81 ? 9.932 -8.976 2.358 1.00 83.50 81 ASP A O 1
ATOM 624 N N . LYS A 1 82 ? 11.221 -8.586 0.554 1.00 86.62 82 LYS A N 1
ATOM 625 C CA . LYS A 1 82 ? 11.826 -7.363 1.105 1.00 86.62 82 LYS A CA 1
ATOM 626 C C . LYS A 1 82 ? 10.792 -6.262 1.298 1.00 86.62 82 LYS A C 1
ATOM 628 O O . LYS A 1 82 ? 10.769 -5.658 2.368 1.00 86.62 82 LYS A O 1
ATOM 633 N N . VAL A 1 83 ? 9.908 -6.035 0.322 1.00 88.38 83 VAL A N 1
ATOM 634 C CA . VAL A 1 83 ? 8.821 -5.044 0.450 1.00 88.38 83 VAL A CA 1
ATOM 635 C C . VAL A 1 83 ? 7.909 -5.393 1.632 1.00 88.38 83 VAL A C 1
ATOM 637 O O . VAL A 1 83 ? 7.640 -4.551 2.486 1.00 88.38 83 VAL A O 1
ATOM 640 N N . ARG A 1 84 ? 7.487 -6.656 1.743 1.00 90.69 84 ARG A N 1
ATOM 641 C CA . ARG A 1 84 ? 6.655 -7.148 2.848 1.00 90.69 84 ARG A CA 1
ATOM 642 C C . ARG A 1 84 ? 7.330 -6.956 4.205 1.00 90.69 84 ARG A C 1
ATOM 644 O O . ARG A 1 84 ? 6.674 -6.535 5.159 1.00 90.69 84 ARG A O 1
ATOM 651 N N . LYS A 1 85 ? 8.618 -7.291 4.315 1.00 90.25 85 LYS A N 1
ATOM 652 C CA . LYS A 1 85 ? 9.388 -7.133 5.556 1.00 90.25 85 LYS A CA 1
ATOM 653 C C . LYS A 1 85 ? 9.506 -5.662 5.946 1.00 90.25 85 LYS A C 1
ATOM 655 O O . LYS A 1 85 ? 9.224 -5.324 7.090 1.00 90.25 85 LYS A O 1
ATOM 660 N N . LEU A 1 86 ? 9.817 -4.802 4.981 1.00 90.38 86 LEU A N 1
ATOM 661 C CA . LEU A 1 86 ? 9.913 -3.359 5.174 1.00 90.38 86 LEU A CA 1
ATOM 662 C C . LEU A 1 86 ? 8.612 -2.776 5.736 1.00 90.38 86 LEU A C 1
ATOM 664 O O . LEU A 1 86 ? 8.640 -2.048 6.725 1.00 90.38 86 LEU A O 1
ATOM 668 N N . ILE A 1 87 ? 7.465 -3.145 5.159 1.00 90.19 87 ILE A N 1
ATOM 669 C CA . ILE A 1 87 ? 6.158 -2.689 5.648 1.00 90.19 87 ILE A CA 1
ATOM 670 C C . ILE A 1 87 ? 5.925 -3.183 7.074 1.00 90.19 87 ILE A C 1
ATOM 672 O O . ILE A 1 87 ? 5.558 -2.394 7.936 1.00 90.19 87 ILE A O 1
ATOM 676 N N . LYS A 1 88 ? 6.170 -4.471 7.354 1.00 90.50 88 LYS A N 1
ATOM 677 C CA . LYS A 1 88 ? 6.021 -5.019 8.712 1.00 90.50 88 LYS A CA 1
ATOM 678 C C . LYS A 1 88 ? 6.850 -4.257 9.737 1.00 90.50 88 LYS A C 1
ATOM 680 O O . LYS A 1 88 ? 6.358 -3.997 10.831 1.00 90.50 88 LYS A O 1
ATOM 685 N N . ASP A 1 89 ? 8.087 -3.931 9.394 1.00 89.75 89 ASP A N 1
ATOM 686 C CA . ASP A 1 89 ? 8.984 -3.227 10.298 1.00 89.75 89 ASP A CA 1
ATOM 687 C C . ASP A 1 89 ? 8.506 -1.785 10.523 1.00 89.75 89 ASP A C 1
ATOM 689 O O . ASP A 1 89 ? 8.450 -1.353 11.672 1.00 89.75 89 ASP A O 1
ATOM 693 N N . LEU A 1 90 ? 8.024 -1.092 9.482 1.00 88.50 90 LEU A N 1
ATOM 694 C CA . LEU A 1 90 ? 7.400 0.231 9.617 1.00 88.50 90 LEU A CA 1
ATOM 695 C C . LEU A 1 90 ? 6.167 0.214 10.530 1.00 88.50 90 LEU A C 1
ATOM 697 O O . LEU A 1 90 ? 6.057 1.070 11.409 1.00 88.50 90 LEU A O 1
ATOM 701 N N . LEU A 1 91 ? 5.272 -0.768 10.379 1.00 87.19 91 LEU A N 1
ATOM 702 C CA . LEU A 1 91 ? 4.065 -0.876 11.210 1.00 87.19 91 LEU A CA 1
ATOM 703 C C . LEU A 1 91 ? 4.386 -1.102 12.690 1.00 87.19 91 LEU A C 1
ATOM 705 O O . LEU A 1 91 ? 3.729 -0.525 13.553 1.00 87.19 91 LEU A O 1
ATOM 709 N N . LYS A 1 92 ? 5.437 -1.871 12.994 1.00 86.06 92 LYS A N 1
ATOM 710 C CA . LYS A 1 92 ? 5.899 -2.099 14.373 1.00 86.06 92 LYS A CA 1
ATOM 711 C C . LYS A 1 92 ? 6.469 -0.853 15.042 1.00 86.06 92 LYS A C 1
ATOM 713 O O . LYS A 1 92 ? 6.548 -0.811 16.263 1.00 86.06 92 LYS A O 1
ATOM 718 N N . THR A 1 93 ? 6.910 0.142 14.272 1.00 81.69 93 THR A N 1
ATOM 719 C CA . THR A 1 93 ? 7.465 1.363 14.872 1.00 81.69 93 THR A CA 1
ATOM 720 C C . THR A 1 93 ? 6.398 2.227 15.545 1.00 81.69 93 THR A C 1
ATOM 722 O O . THR A 1 93 ? 6.750 3.039 16.395 1.00 81.69 93 THR A O 1
ATOM 725 N N . HIS A 1 94 ? 5.119 2.081 15.165 1.00 75.75 94 HIS A N 1
ATOM 726 C CA . HIS A 1 94 ? 3.989 2.869 15.682 1.00 75.75 94 HIS A CA 1
ATOM 727 C C . HIS A 1 94 ? 4.208 4.395 15.635 1.00 75.75 94 HIS A C 1
ATOM 729 O O . HIS A 1 94 ? 3.650 5.150 16.425 1.00 75.75 94 HIS A O 1
ATOM 735 N N . ARG A 1 95 ? 5.042 4.879 14.703 1.00 75.38 95 ARG A N 1
ATOM 736 C CA . ARG A 1 95 ? 5.453 6.294 14.644 1.00 75.38 95 ARG A CA 1
ATOM 737 C C . ARG A 1 95 ? 4.448 7.212 13.951 1.00 75.38 95 ARG A C 1
ATOM 739 O O . ARG A 1 95 ? 4.596 8.431 14.029 1.00 75.38 95 ARG A O 1
ATOM 746 N N . TYR A 1 96 ? 3.470 6.658 13.240 1.00 80.50 96 TYR A N 1
ATOM 747 C CA . TYR A 1 96 ? 2.616 7.418 12.328 1.00 80.50 96 TYR A CA 1
ATOM 748 C C . TYR A 1 96 ? 1.225 7.634 12.914 1.00 80.50 96 TYR A C 1
ATOM 750 O O . TYR A 1 96 ? 0.518 6.685 13.233 1.00 80.50 96 TYR A O 1
ATOM 758 N N . LYS A 1 97 ? 0.822 8.905 12.997 1.00 81.00 97 LYS A N 1
ATOM 759 C CA . LYS A 1 97 ? -0.521 9.313 13.440 1.00 81.00 97 LYS A CA 1
ATOM 760 C C . LYS A 1 97 ? -1.563 9.259 12.318 1.00 81.00 97 LYS A C 1
ATOM 762 O O . LYS A 1 97 ? -2.749 9.126 12.585 1.00 81.00 97 LYS A O 1
ATOM 767 N N . LEU A 1 98 ? -1.111 9.373 11.068 1.00 86.31 98 LEU A N 1
ATOM 768 C CA . LEU A 1 98 ? -1.941 9.501 9.869 1.00 86.31 98 LEU A CA 1
ATOM 769 C C . LEU A 1 98 ? -1.580 8.436 8.831 1.00 86.31 98 LEU A C 1
ATOM 771 O O . LEU A 1 98 ? -0.402 8.091 8.679 1.00 86.31 98 LEU A O 1
ATOM 775 N N . LEU A 1 99 ? -2.583 7.956 8.089 1.00 87.31 99 LEU A N 1
ATOM 776 C CA . LEU A 1 99 ? -2.395 6.962 7.023 1.00 87.31 99 LEU A CA 1
ATOM 777 C C . LEU A 1 99 ? -1.579 7.545 5.863 1.00 87.31 99 LEU A C 1
ATOM 779 O O . LEU A 1 99 ? -0.791 6.837 5.242 1.00 87.31 99 LEU A O 1
ATOM 783 N N . GLU A 1 100 ? -1.715 8.846 5.614 1.00 89.19 100 GLU A N 1
ATOM 784 C CA . GLU A 1 100 ? -0.971 9.605 4.614 1.00 89.19 100 GLU A CA 1
ATOM 785 C C . GLU A 1 100 ? 0.529 9.578 4.902 1.00 89.19 100 GLU A C 1
ATOM 787 O O . GLU A 1 100 ? 1.322 9.292 4.008 1.00 89.19 100 GLU A O 1
ATOM 792 N N . GLY A 1 101 ? 0.917 9.826 6.158 1.00 89.38 101 GLY A N 1
ATOM 793 C CA . GLY A 1 101 ? 2.322 9.820 6.570 1.00 89.38 101 GLY A CA 1
ATOM 794 C C . GLY A 1 101 ? 2.948 8.431 6.470 1.00 89.38 101 GLY A C 1
ATOM 795 O O . GLY A 1 101 ? 4.073 8.295 5.996 1.00 89.38 101 GLY A O 1
ATOM 796 N N . LEU A 1 102 ? 2.196 7.395 6.856 1.00 90.06 102 LEU A N 1
ATOM 797 C CA . LEU A 1 102 ? 2.624 6.007 6.696 1.00 90.06 102 LEU A CA 1
ATOM 798 C C . LEU A 1 102 ? 2.800 5.644 5.214 1.00 90.06 102 LEU A C 1
ATOM 800 O O . LEU A 1 102 ? 3.814 5.061 4.837 1.00 90.06 102 LEU A O 1
ATOM 804 N N . GLY A 1 103 ? 1.827 5.994 4.369 1.00 91.44 103 GLY A N 1
ATOM 805 C CA . GLY A 1 103 ? 1.897 5.744 2.932 1.00 91.44 103 GLY A CA 1
ATOM 806 C C . GLY A 1 103 ? 3.083 6.448 2.276 1.00 91.44 103 GLY A C 1
ATOM 807 O O . GLY A 1 103 ? 3.792 5.829 1.483 1.00 91.44 103 GLY A O 1
ATOM 808 N N . GLU A 1 104 ? 3.330 7.711 2.627 1.00 92.00 104 GLU A N 1
ATOM 809 C CA . GLU A 1 104 ? 4.458 8.478 2.094 1.00 92.00 104 GLU A CA 1
ATOM 810 C C . GLU A 1 104 ? 5.802 7.850 2.482 1.00 92.00 104 GLU A C 1
ATOM 812 O O . GLU A 1 104 ? 6.674 7.699 1.627 1.00 92.00 104 GLU A O 1
ATOM 817 N N . GLU A 1 105 ? 5.962 7.406 3.734 1.00 91.44 105 GLU A N 1
ATOM 818 C CA . GLU A 1 105 ? 7.180 6.704 4.144 1.00 91.44 105 GLU A CA 1
ATOM 819 C C . GLU A 1 105 ? 7.374 5.409 3.351 1.00 91.44 105 GLU A C 1
ATOM 821 O O . GLU A 1 105 ? 8.460 5.169 2.822 1.00 91.44 105 GLU A O 1
ATOM 826 N N . ILE A 1 106 ? 6.328 4.581 3.230 1.00 91.38 106 ILE A N 1
ATOM 827 C CA . ILE A 1 106 ? 6.406 3.331 2.464 1.00 91.38 106 ILE A CA 1
ATOM 828 C C . ILE A 1 106 ? 6.829 3.631 1.018 1.00 91.38 106 ILE A C 1
ATOM 830 O O . ILE A 1 106 ? 7.698 2.945 0.478 1.00 91.38 106 ILE A O 1
ATOM 834 N N . ALA A 1 107 ? 6.268 4.674 0.397 1.00 91.94 107 ALA A N 1
ATOM 835 C CA . ALA A 1 107 ? 6.651 5.088 -0.949 1.00 91.94 107 ALA A CA 1
ATOM 836 C C . ALA A 1 107 ? 8.128 5.506 -1.031 1.00 91.94 107 ALA A C 1
ATOM 838 O O . ALA A 1 107 ? 8.843 5.038 -1.919 1.00 91.94 107 ALA A O 1
ATOM 839 N N . ASN A 1 108 ? 8.605 6.334 -0.098 1.00 91.12 108 ASN A N 1
ATOM 840 C CA . ASN A 1 108 ? 9.991 6.811 -0.059 1.00 91.12 108 ASN A CA 1
ATOM 841 C C . ASN A 1 108 ? 10.997 5.671 0.114 1.00 91.12 108 ASN A C 1
ATOM 843 O O . ASN A 1 108 ? 11.991 5.588 -0.614 1.00 91.12 108 ASN A O 1
ATOM 847 N N . GLN A 1 109 ? 10.713 4.757 1.037 1.00 90.31 109 GLN A N 1
ATOM 848 C CA . GLN A 1 109 ? 11.517 3.564 1.266 1.00 90.31 109 GLN A CA 1
ATOM 849 C C . GLN A 1 109 ? 11.557 2.680 0.015 1.00 90.31 109 GLN A C 1
ATOM 851 O O . GLN A 1 109 ? 12.628 2.235 -0.406 1.00 90.31 109 GLN A O 1
ATOM 856 N N . ILE A 1 110 ? 10.413 2.481 -0.649 1.00 88.81 110 ILE A N 1
ATOM 857 C CA . ILE A 1 110 ? 10.370 1.674 -1.868 1.00 88.81 110 ILE A CA 1
ATOM 858 C C . ILE A 1 110 ? 11.150 2.338 -3.007 1.00 88.81 110 ILE A C 1
ATOM 860 O O . ILE A 1 110 ? 11.917 1.653 -3.672 1.00 88.81 110 ILE A O 1
ATOM 864 N N . PHE A 1 111 ? 11.043 3.652 -3.214 1.00 88.31 111 PHE A N 1
ATOM 865 C CA . PHE A 1 111 ? 11.853 4.344 -4.227 1.00 88.31 111 PHE A CA 1
ATOM 866 C C . PHE A 1 111 ? 13.358 4.316 -3.943 1.00 88.31 111 PHE A C 1
ATOM 868 O O . PHE A 1 111 ? 14.157 4.399 -4.879 1.00 88.31 111 PHE A O 1
ATOM 875 N N . THR A 1 112 ? 13.742 4.238 -2.668 1.00 86.44 112 THR A N 1
ATOM 876 C CA . THR A 1 112 ? 15.146 4.193 -2.241 1.00 86.44 112 THR A CA 1
ATOM 877 C C . THR A 1 112 ? 15.751 2.811 -2.475 1.00 86.44 112 THR A C 1
ATOM 879 O O . THR A 1 112 ? 16.879 2.699 -2.950 1.00 86.44 112 THR A O 1
ATOM 882 N N . HIS A 1 113 ? 14.997 1.753 -2.171 1.00 82.69 113 HIS A N 1
ATOM 883 C CA . HIS A 1 113 ? 15.481 0.372 -2.243 1.00 82.69 113 HIS A CA 1
ATOM 884 C C . HIS A 1 113 ? 15.208 -0.318 -3.580 1.00 82.69 113 HIS A C 1
ATOM 886 O O . HIS A 1 113 ? 15.927 -1.244 -3.954 1.00 82.69 113 HIS A O 1
ATOM 892 N N . PHE A 1 114 ? 14.185 0.126 -4.305 1.00 77.81 114 PHE A N 1
ATOM 893 C CA . PHE A 1 114 ? 13.751 -0.457 -5.563 1.00 77.81 114 PHE A CA 1
ATOM 894 C C . PHE A 1 114 ? 13.750 0.636 -6.624 1.00 77.81 114 PHE A C 1
ATOM 896 O O . PHE A 1 114 ? 13.258 1.742 -6.405 1.00 77.81 114 PHE A O 1
ATOM 903 N N . ASN A 1 115 ? 14.300 0.342 -7.802 1.00 79.81 115 ASN A N 1
ATOM 904 C CA . ASN A 1 115 ? 14.427 1.311 -8.892 1.00 79.81 115 ASN A CA 1
ATOM 905 C C . ASN A 1 115 ? 13.078 1.544 -9.616 1.00 79.81 115 ASN A C 1
ATOM 907 O O . ASN A 1 115 ? 12.978 1.447 -10.839 1.00 79.81 115 ASN A O 1
ATOM 911 N N . ALA A 1 116 ? 12.028 1.809 -8.838 1.00 86.12 116 ALA A N 1
ATOM 912 C CA . ALA A 1 116 ? 10.659 2.006 -9.276 1.00 86.12 116 ALA A CA 1
ATOM 913 C C . ALA A 1 116 ? 10.503 3.329 -10.039 1.00 86.12 116 ALA A C 1
ATOM 915 O O . ALA A 1 116 ? 11.046 4.372 -9.661 1.00 86.12 116 ALA A O 1
ATOM 916 N N . LYS A 1 117 ? 9.722 3.286 -11.118 1.00 87.94 117 LYS A N 1
ATOM 917 C CA . LYS A 1 117 ? 9.308 4.453 -11.907 1.00 87.94 117 LYS A CA 1
ATOM 918 C C . LYS A 1 117 ? 8.110 5.134 -11.262 1.00 87.94 117 LYS A C 1
ATOM 920 O O . LYS A 1 117 ? 8.061 6.360 -11.183 1.00 87.94 117 LYS A O 1
ATOM 925 N N . PHE A 1 118 ? 7.158 4.346 -10.780 1.00 90.88 118 PHE A N 1
ATOM 926 C CA . PHE A 1 118 ? 6.006 4.832 -10.039 1.00 90.88 118 PHE A CA 1
ATOM 927 C C . PHE A 1 118 ? 5.571 3.819 -8.989 1.00 90.88 118 PHE A C 1
ATOM 929 O O . PHE A 1 118 ? 5.915 2.639 -9.054 1.00 90.88 118 PHE A O 1
ATOM 936 N N . ILE A 1 119 ? 4.781 4.292 -8.038 1.00 92.88 119 ILE A N 1
ATOM 937 C CA . ILE A 1 119 ? 4.152 3.469 -7.023 1.00 92.88 119 ILE A CA 1
ATOM 938 C C . ILE A 1 119 ? 2.737 3.971 -6.751 1.00 92.88 119 ILE A C 1
ATOM 940 O O . ILE A 1 119 ? 2.486 5.177 -6.689 1.00 92.88 119 ILE A O 1
ATOM 944 N N . ARG A 1 120 ? 1.812 3.030 -6.587 1.00 95.06 120 ARG A N 1
ATOM 945 C CA . ARG A 1 120 ? 0.477 3.256 -6.041 1.00 95.06 120 ARG A CA 1
ATOM 946 C C . ARG A 1 120 ? 0.358 2.476 -4.743 1.00 95.06 120 ARG A C 1
ATOM 948 O O . ARG A 1 120 ? 0.653 1.284 -4.729 1.00 95.06 120 ARG A O 1
ATOM 955 N N . ILE A 1 121 ? -0.064 3.142 -3.678 1.00 95.44 121 ILE A N 1
ATOM 956 C CA . ILE A 1 121 ? -0.306 2.522 -2.377 1.00 95.44 121 ILE A CA 1
ATOM 957 C C . ILE A 1 121 ? -1.721 2.877 -1.956 1.00 95.44 121 ILE A C 1
ATOM 959 O O . ILE A 1 121 ? -2.089 4.048 -1.955 1.00 95.44 121 ILE A O 1
ATOM 963 N N . GLU A 1 122 ? -2.493 1.875 -1.569 1.00 96.06 122 GLU A N 1
ATOM 964 C CA . GLU A 1 122 ? -3.793 2.057 -0.938 1.00 96.06 122 GLU A CA 1
ATOM 965 C C . GLU A 1 122 ? -3.726 1.466 0.459 1.00 96.06 122 GLU A C 1
ATOM 967 O O . GLU A 1 122 ? -3.366 0.303 0.625 1.00 96.06 122 GLU A O 1
ATOM 972 N N . ILE A 1 123 ? -4.054 2.270 1.461 1.00 93.88 123 ILE A N 1
ATOM 973 C CA . ILE A 1 123 ? -4.088 1.849 2.858 1.00 93.88 123 ILE A CA 1
ATOM 974 C C . ILE A 1 123 ? -5.514 2.028 3.336 1.00 93.88 123 ILE A C 1
ATOM 976 O O . ILE A 1 123 ? -6.009 3.152 3.384 1.00 93.88 123 ILE A O 1
ATOM 980 N N . LYS A 1 124 ? -6.160 0.924 3.697 1.00 92.88 124 LYS A N 1
ATOM 981 C CA . LYS A 1 124 ? -7.534 0.901 4.191 1.00 92.88 124 LYS A CA 1
ATOM 982 C C . LYS A 1 124 ? -7.584 0.371 5.621 1.00 92.88 124 LYS A C 1
ATOM 984 O O . LYS A 1 124 ? -6.909 -0.593 5.977 1.00 92.88 124 LYS A O 1
ATOM 989 N N . LYS A 1 125 ? -8.404 1.015 6.437 1.00 89.19 125 LYS A N 1
ATOM 990 C CA . LYS A 1 125 ? -8.769 0.641 7.796 1.00 89.19 125 LYS A CA 1
ATOM 991 C C . LYS A 1 125 ? -10.181 0.047 7.738 1.00 89.19 125 LYS A C 1
ATOM 993 O O . LYS A 1 125 ? -11.150 0.802 7.596 1.00 89.19 125 LYS A O 1
ATOM 998 N N . PRO A 1 126 ? -10.312 -1.289 7.741 1.00 84.69 126 PRO A N 1
ATOM 999 C CA . PRO A 1 126 ? -11.618 -1.931 7.727 1.00 84.69 126 PRO A CA 1
ATOM 1000 C C . PRO A 1 126 ? -12.348 -1.677 9.053 1.00 84.69 126 PRO A C 1
ATOM 1002 O O . PRO A 1 126 ? -11.705 -1.538 10.094 1.00 84.69 126 PRO A O 1
ATOM 1005 N N . HIS A 1 127 ? -13.681 -1.645 9.016 1.00 79.94 127 HIS A N 1
ATOM 1006 C CA . HIS A 1 127 ? -14.544 -1.515 10.202 1.00 79.94 127 HIS A CA 1
ATOM 1007 C C . HIS A 1 127 ? -14.372 -0.222 11.020 1.00 79.94 127 HIS A C 1
ATOM 1009 O O . HIS A 1 127 ? -14.631 -0.213 12.222 1.00 79.94 127 HIS A O 1
ATOM 1015 N N . LYS A 1 128 ? -13.941 0.889 10.404 1.00 78.75 128 LYS A N 1
ATOM 1016 C CA . LYS A 1 128 ? -13.924 2.186 11.107 1.00 78.75 128 LYS A CA 1
ATOM 1017 C C . LYS A 1 128 ? -15.341 2.690 11.411 1.00 78.75 128 LYS A C 1
ATOM 1019 O O . LYS A 1 128 ? -15.542 3.297 12.459 1.00 78.75 128 LYS A O 1
ATOM 1024 N N . TYR A 1 129 ? -16.291 2.425 10.515 1.00 81.94 129 TYR A N 1
ATOM 1025 C CA . TYR A 1 129 ? -17.707 2.752 10.677 1.00 81.94 129 TYR A CA 1
ATOM 1026 C C . TYR A 1 129 ? -18.571 1.540 10.294 1.00 81.94 129 TYR A C 1
ATOM 1028 O O . TYR A 1 129 ? -18.146 0.752 9.448 1.00 81.94 129 TYR A O 1
ATOM 1036 N N . PRO A 1 130 ? -19.750 1.354 10.915 1.00 79.62 130 PRO A N 1
ATOM 1037 C CA . PRO A 1 130 ? -20.605 0.187 10.679 1.00 79.62 130 PRO A CA 1
ATOM 1038 C C . PRO A 1 130 ? -21.307 0.191 9.311 1.00 79.62 130 PRO A C 1
ATOM 1040 O O . PRO A 1 130 ? -21.804 -0.843 8.877 1.00 79.62 130 PRO A O 1
ATOM 1043 N N . ASP A 1 131 ? -21.369 1.341 8.645 1.00 89.88 131 ASP A N 1
ATOM 1044 C CA . ASP A 1 131 ? -22.064 1.584 7.378 1.00 89.88 131 ASP A CA 1
ATOM 1045 C C . ASP A 1 131 ? -21.137 1.573 6.150 1.00 89.88 131 ASP A C 1
ATOM 1047 O O . ASP A 1 131 ? -21.607 1.709 5.020 1.00 89.88 131 ASP A O 1
ATOM 1051 N N . VAL A 1 132 ? -19.828 1.377 6.345 1.00 89.50 132 VAL A N 1
ATOM 1052 C CA . VAL A 1 132 ? -18.834 1.317 5.264 1.00 89.50 132 VAL A CA 1
ATOM 1053 C C . VAL A 1 132 ? -17.934 0.095 5.419 1.00 89.50 132 VAL A C 1
ATOM 1055 O O . VAL A 1 132 ? -17.537 -0.267 6.523 1.00 89.50 132 VAL A O 1
ATOM 1058 N N . ASP A 1 133 ? -17.555 -0.525 4.300 1.00 87.62 133 ASP A N 1
ATOM 1059 C CA . ASP A 1 133 ? -16.617 -1.656 4.306 1.00 87.62 133 ASP A CA 1
ATOM 1060 C C . ASP A 1 133 ? -15.246 -1.244 4.873 1.00 87.62 133 ASP A C 1
ATOM 1062 O O . ASP A 1 133 ? -14.686 -1.865 5.784 1.00 87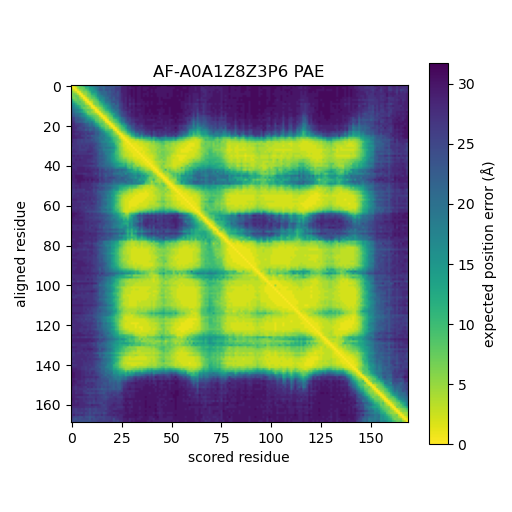.62 133 ASP A O 1
ATOM 1066 N N . SER A 1 134 ? -14.702 -0.147 4.348 1.00 89.06 134 SER A N 1
ATOM 1067 C CA . SER A 1 134 ? -13.404 0.363 4.760 1.00 89.06 134 SER A CA 1
ATOM 1068 C C . SER A 1 134 ? -13.230 1.837 4.404 1.00 89.06 134 SER A C 1
ATOM 1070 O O . SER A 1 134 ? -13.804 2.343 3.441 1.00 89.06 134 SER A O 1
ATOM 1072 N N . VAL A 1 135 ? -12.415 2.533 5.197 1.00 90.31 135 VAL A N 1
ATOM 1073 C CA . VAL A 1 135 ? -11.974 3.910 4.919 1.00 90.31 135 VAL A CA 1
ATOM 1074 C C . VAL A 1 135 ? -10.468 3.931 4.775 1.00 90.31 135 VAL A C 1
ATOM 1076 O O . VAL A 1 135 ? -9.774 3.135 5.403 1.00 90.31 135 VAL A O 1
ATOM 1079 N N . GLY A 1 136 ? -9.929 4.823 3.957 1.00 91.31 136 GLY A N 1
ATOM 1080 C CA . GLY A 1 136 ? -8.507 4.782 3.677 1.00 91.31 136 GLY A CA 1
ATOM 1081 C C . GLY A 1 136 ? -8.013 5.893 2.781 1.00 91.31 136 GLY A C 1
ATOM 1082 O O . GLY A 1 136 ? -8.757 6.791 2.396 1.00 91.31 136 GLY A O 1
ATOM 1083 N N . VAL A 1 137 ? -6.737 5.787 2.435 1.00 93.06 137 VAL A N 1
ATOM 1084 C CA . VAL A 1 137 ? -6.046 6.711 1.541 1.00 93.06 137 VAL A CA 1
ATOM 1085 C C . VAL A 1 137 ? -5.455 5.940 0.372 1.00 93.06 137 VAL A C 1
ATOM 1087 O O . VAL A 1 137 ? -4.944 4.833 0.536 1.00 93.06 137 VAL A O 1
ATOM 1090 N N . SER A 1 138 ? -5.510 6.540 -0.813 1.00 95.19 138 SER A N 1
ATOM 1091 C CA . SER A 1 138 ? -4.838 6.046 -2.012 1.00 95.19 138 SER A CA 1
ATOM 1092 C C . SER A 1 138 ? -3.848 7.101 -2.475 1.00 95.19 138 SER A C 1
ATOM 1094 O O . SER A 1 138 ? -4.242 8.209 -2.838 1.00 95.19 138 SER A O 1
ATOM 1096 N N .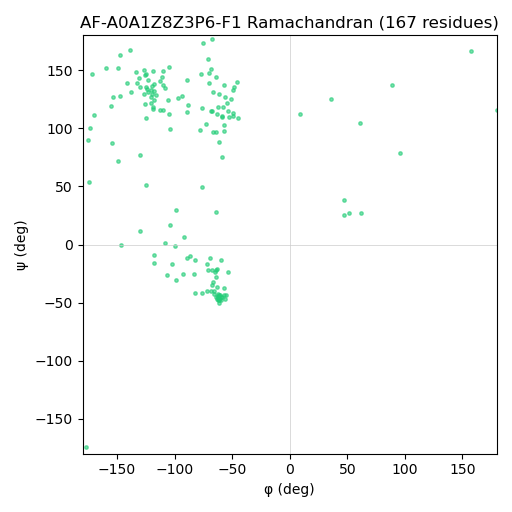 ILE A 1 139 ? -2.566 6.756 -2.486 1.00 94.06 139 ILE A N 1
ATOM 1097 C CA . ILE A 1 139 ? -1.496 7.632 -2.945 1.00 94.06 139 ILE A CA 1
ATOM 1098 C C . ILE A 1 139 ? -0.876 7.085 -4.223 1.00 94.06 139 ILE A C 1
ATOM 1100 O O . ILE A 1 139 ? -0.659 5.885 -4.387 1.00 94.06 139 ILE A O 1
ATOM 1104 N N . PHE A 1 140 ? -0.563 8.000 -5.129 1.00 94.69 140 PHE A N 1
ATOM 1105 C CA . PHE A 1 140 ? 0.226 7.728 -6.317 1.00 94.69 140 PHE A CA 1
ATOM 1106 C C . PHE A 1 140 ? 1.437 8.652 -6.313 1.00 94.69 140 PHE A C 1
ATOM 1108 O O . PHE A 1 140 ? 1.313 9.863 -6.099 1.00 94.69 140 PHE A O 1
ATOM 1115 N N . ARG A 1 141 ? 2.614 8.079 -6.538 1.00 93.06 141 ARG A N 1
ATOM 1116 C CA . ARG A 1 141 ? 3.868 8.817 -6.664 1.00 93.06 141 ARG A CA 1
ATOM 1117 C C . ARG A 1 141 ? 4.604 8.309 -7.888 1.00 93.06 141 ARG A C 1
ATOM 1119 O O . ARG A 1 141 ? 4.655 7.110 -8.148 1.00 93.06 141 ARG A O 1
ATOM 1126 N N . LYS A 1 142 ? 5.199 9.229 -8.635 1.00 91.12 142 LYS A N 1
ATOM 1127 C CA . LYS A 1 142 ? 6.075 8.924 -9.764 1.00 91.12 142 LYS A CA 1
ATOM 1128 C C . LYS A 1 142 ? 7.435 9.523 -9.462 1.00 91.12 142 LYS A C 1
ATOM 1130 O O . LYS A 1 142 ? 7.509 10.663 -9.007 1.00 91.12 142 LYS A O 1
ATOM 1135 N N . LYS A 1 143 ? 8.504 8.773 -9.723 1.00 83.50 143 LYS A N 1
ATOM 1136 C CA . LYS A 1 143 ? 9.857 9.317 -9.660 1.00 83.50 143 LYS A CA 1
ATOM 1137 C C . LYS A 1 143 ? 9.932 10.419 -10.708 1.00 83.50 143 LYS A C 1
ATOM 1139 O O . LYS A 1 143 ? 9.698 10.155 -11.888 1.00 83.50 143 LYS A O 1
ATOM 1144 N N . ALA A 1 144 ? 10.191 11.651 -10.277 1.00 75.94 144 ALA A N 1
ATOM 1145 C CA . ALA A 1 144 ? 10.395 12.743 -11.210 1.00 75.94 144 ALA A CA 1
ATOM 1146 C C . ALA A 1 144 ? 11.580 12.356 -12.098 1.00 75.94 144 ALA A C 1
ATOM 1148 O O . ALA A 1 144 ? 12.717 12.267 -11.630 1.00 75.94 144 ALA A O 1
ATOM 1149 N N . THR A 1 145 ? 11.318 12.068 -13.372 1.00 60.38 145 THR A N 1
ATOM 1150 C CA . THR A 1 145 ? 12.377 12.079 -14.372 1.00 60.38 145 THR A CA 1
ATOM 1151 C C . THR A 1 145 ? 12.927 13.487 -14.302 1.00 60.38 145 THR A C 1
ATOM 1153 O O . THR A 1 145 ? 12.154 14.434 -14.459 1.00 60.38 145 THR A O 1
ATOM 1156 N N . ALA A 1 146 ? 14.206 13.638 -13.952 1.00 52.22 146 ALA A N 1
ATOM 1157 C CA . ALA A 1 146 ? 14.834 14.946 -13.934 1.00 52.22 146 ALA A CA 1
ATOM 1158 C C . ALA A 1 146 ? 14.498 15.607 -15.271 1.00 52.22 146 ALA A C 1
ATOM 1160 O O . ALA A 1 146 ? 14.909 15.112 -16.320 1.00 52.22 146 ALA A O 1
ATOM 1161 N N . CYS A 1 147 ? 13.663 16.648 -15.234 1.00 33.06 147 CYS A N 1
ATOM 1162 C CA . CYS A 1 147 ? 13.393 17.455 -16.404 1.00 33.06 147 CYS A CA 1
ATOM 1163 C C . CYS A 1 147 ? 14.774 17.882 -16.887 1.00 33.06 147 CYS A C 1
ATOM 1165 O O . CYS A 1 147 ? 15.521 18.506 -16.124 1.00 33.06 147 CYS A O 1
ATOM 1167 N N . ALA A 1 148 ? 15.161 17.418 -18.077 1.00 48.06 148 ALA A N 1
ATOM 1168 C CA . ALA A 1 148 ? 16.402 17.819 -18.700 1.00 48.06 148 ALA A CA 1
ATOM 1169 C C . ALA A 1 148 ? 16.422 19.343 -18.632 1.00 48.06 148 ALA A C 1
ATOM 1171 O O . ALA A 1 148 ? 15.551 19.999 -19.203 1.00 48.06 148 ALA A O 1
ATOM 1172 N N . LYS A 1 149 ? 17.349 19.903 -17.847 1.00 42.84 149 LYS A N 1
ATOM 1173 C CA . LYS A 1 149 ? 17.576 21.343 -17.828 1.00 42.84 149 LYS A CA 1
ATOM 1174 C C . LYS A 1 149 ? 17.799 21.727 -19.286 1.00 42.84 149 LYS A C 1
ATOM 1176 O O . LYS A 1 149 ? 18.806 21.326 -19.865 1.00 42.84 149 LYS A O 1
ATOM 1181 N N . SER A 1 150 ? 16.842 22.435 -19.884 1.00 35.91 150 SER A N 1
ATOM 1182 C CA . SER A 1 150 ? 17.033 23.061 -21.186 1.00 35.91 150 SER A CA 1
ATOM 1183 C C . SER A 1 150 ? 18.354 23.830 -21.125 1.00 35.91 150 SER A C 1
ATOM 1185 O O . SER A 1 150 ? 18.577 24.512 -20.115 1.00 35.91 150 SER A O 1
ATOM 1187 N N . PRO A 1 151 ? 19.242 23.712 -22.125 1.00 48.34 151 PRO A N 1
ATOM 1188 C CA . PRO A 1 151 ? 20.524 24.391 -22.092 1.00 48.34 151 PRO A CA 1
ATOM 1189 C C . PRO A 1 151 ? 20.270 25.878 -21.868 1.00 48.34 151 PRO A C 1
ATOM 1191 O O . PRO A 1 151 ? 19.523 26.518 -22.605 1.00 48.34 151 PRO A O 1
ATOM 1194 N N . THR A 1 152 ? 20.852 26.395 -20.789 1.00 49.25 152 THR A N 1
ATOM 1195 C CA . THR A 1 152 ? 20.918 27.813 -20.466 1.00 49.25 152 THR A CA 1
ATOM 1196 C C . THR A 1 152 ? 21.296 28.576 -21.728 1.00 49.25 152 THR A C 1
ATOM 1198 O O . THR A 1 152 ? 22.442 28.494 -22.174 1.00 49.25 152 THR A O 1
ATOM 1201 N N . VAL A 1 153 ? 20.355 29.327 -22.304 1.00 53.12 153 VAL A N 1
ATOM 1202 C CA . VAL A 1 153 ? 20.691 30.354 -23.288 1.00 53.12 153 VAL A CA 1
ATOM 1203 C C . VAL A 1 153 ? 21.528 31.374 -22.530 1.00 53.12 153 VAL A C 1
ATOM 1205 O O . VAL A 1 153 ? 21.008 32.210 -21.789 1.00 53.12 153 VAL A O 1
ATOM 1208 N N . ARG A 1 154 ? 22.853 31.252 -22.639 1.00 44.38 154 ARG A N 1
ATOM 1209 C CA . ARG A 1 154 ? 23.772 32.303 -22.220 1.00 44.38 154 ARG A CA 1
ATOM 1210 C C . ARG A 1 154 ? 23.389 33.525 -23.047 1.00 44.38 154 ARG A C 1
ATOM 1212 O O . ARG A 1 154 ? 23.580 33.527 -24.260 1.00 44.38 154 ARG A O 1
ATOM 1219 N N . LYS A 1 155 ? 22.824 34.549 -22.403 1.00 46.62 155 LYS A N 1
ATOM 1220 C CA . LYS A 1 155 ? 22.855 35.909 -22.943 1.00 46.62 155 LYS A CA 1
ATOM 1221 C C . LYS A 1 155 ? 24.329 36.296 -23.034 1.00 46.62 155 LYS A C 1
ATOM 1223 O O . LYS A 1 155 ? 24.901 36.794 -22.072 1.00 46.62 155 LYS A O 1
ATOM 1228 N N . THR A 1 156 ? 24.964 35.980 -24.154 1.00 43.84 156 THR A N 1
ATOM 1229 C CA . THR A 1 156 ? 26.229 36.599 -24.522 1.00 43.84 156 THR A CA 1
ATOM 1230 C C . THR A 1 156 ? 25.893 38.049 -24.828 1.00 43.84 156 THR A C 1
ATOM 1232 O O . THR A 1 156 ? 25.110 38.322 -25.737 1.00 43.84 156 THR A O 1
ATOM 1235 N N . ASN A 1 157 ? 26.424 38.964 -24.022 1.00 46.97 157 ASN A N 1
ATOM 1236 C CA . ASN A 1 157 ? 26.434 40.381 -24.345 1.00 46.97 157 ASN A CA 1
ATOM 1237 C C . ASN A 1 157 ? 27.142 40.537 -25.699 1.00 46.97 157 ASN A C 1
ATOM 1239 O O . ASN A 1 157 ? 28.359 40.408 -25.783 1.00 46.97 157 ASN A O 1
ATOM 1243 N N . ILE A 1 158 ? 26.372 40.750 -26.764 1.00 51.56 158 ILE A N 1
ATOM 1244 C CA . ILE A 1 158 ? 26.881 41.308 -28.015 1.00 51.56 158 ILE A CA 1
ATOM 1245 C C . ILE A 1 158 ? 27.002 42.799 -27.746 1.00 51.56 158 ILE A C 1
ATOM 1247 O O . ILE A 1 158 ? 25.984 43.482 -27.740 1.00 51.56 158 ILE A O 1
ATOM 1251 N N . LEU A 1 159 ? 28.210 43.252 -27.421 1.00 49.31 159 LEU A N 1
ATOM 1252 C CA . LEU A 1 159 ? 28.707 44.623 -27.596 1.00 49.31 159 LEU A CA 1
ATOM 1253 C C . LEU A 1 159 ? 30.198 44.653 -27.222 1.00 49.31 159 LEU A C 1
ATOM 1255 O O . LEU A 1 159 ? 30.628 45.429 -26.387 1.00 49.31 159 LEU A O 1
ATOM 1259 N N . ASP A 1 160 ? 30.971 43.777 -27.855 1.00 50.62 160 ASP A N 1
ATOM 1260 C CA . ASP A 1 160 ? 32.397 43.967 -28.105 1.00 50.62 160 ASP A CA 1
ATOM 1261 C C . ASP A 1 160 ? 32.602 43.473 -29.541 1.00 50.62 160 ASP A C 1
ATOM 1263 O O . ASP A 1 160 ? 32.105 42.400 -29.872 1.00 50.62 160 ASP A O 1
ATOM 1267 N N . PHE A 1 161 ? 33.289 44.256 -30.378 1.00 41.75 161 PHE A N 1
ATOM 1268 C CA . PHE A 1 161 ? 33.427 44.155 -31.847 1.00 41.75 161 PHE A CA 1
ATOM 1269 C C . PHE A 1 161 ? 32.464 45.009 -32.686 1.00 41.75 161 PHE A C 1
ATOM 1271 O O . PHE A 1 161 ? 31.576 44.507 -33.369 1.00 41.75 161 PHE A O 1
ATOM 1278 N N . ILE A 1 162 ? 32.778 46.301 -32.787 1.00 51.16 162 ILE A N 1
ATOM 1279 C CA . ILE A 1 162 ? 32.999 46.886 -34.116 1.00 51.16 162 ILE A CA 1
ATOM 1280 C C . ILE A 1 162 ? 34.388 47.517 -34.065 1.00 51.16 162 ILE A C 1
ATOM 1282 O O . ILE A 1 162 ? 34.629 48.451 -33.305 1.00 51.16 162 ILE A O 1
ATOM 1286 N N . GLY A 1 163 ? 35.313 46.880 -34.779 1.00 42.59 163 GLY A N 1
ATOM 1287 C CA . GLY A 1 163 ? 36.722 47.220 -34.800 1.00 42.59 163 GLY A CA 1
ATOM 1288 C C . GLY A 1 163 ? 37.053 48.467 -35.615 1.00 42.59 163 GLY A C 1
ATOM 1289 O O . GLY A 1 163 ? 36.222 49.056 -36.305 1.00 42.59 163 GLY A O 1
ATOM 1290 N N . GLU A 1 164 ? 38.325 48.813 -35.490 1.00 50.38 164 GLU A N 1
ATOM 1291 C CA . GLU A 1 164 ? 39.085 49.816 -36.220 1.00 50.38 164 GLU A CA 1
ATOM 1292 C C . GLU A 1 164 ? 38.855 49.770 -37.739 1.00 50.38 164 GLU A C 1
ATOM 1294 O O . GLU A 1 164 ? 38.826 48.708 -38.360 1.00 50.38 164 GLU A O 1
ATOM 1299 N N . GLY A 1 165 ? 38.760 50.954 -38.346 1.00 41.50 165 GLY A N 1
ATOM 1300 C CA . GLY A 1 165 ? 38.684 51.139 -39.791 1.00 41.50 165 GLY A CA 1
ATOM 1301 C C . GLY A 1 165 ? 39.202 52.516 -40.194 1.00 41.50 165 GLY A C 1
ATOM 1302 O O . GLY A 1 165 ? 38.445 53.475 -40.291 1.00 41.50 165 GLY A O 1
ATOM 1303 N N . HIS A 1 166 ? 40.514 52.595 -40.401 1.00 45.28 166 HIS A N 1
ATOM 1304 C CA . HIS A 1 166 ? 41.243 53.668 -41.081 1.00 45.28 166 HIS A CA 1
ATOM 1305 C C . HIS A 1 166 ? 40.623 53.982 -42.457 1.00 45.28 166 HIS A C 1
ATOM 1307 O O . HIS A 1 166 ? 40.592 53.080 -43.290 1.00 45.28 166 HIS A O 1
ATOM 1313 N N . ILE A 1 167 ? 40.240 55.234 -42.755 1.00 49.44 167 ILE A N 1
ATOM 1314 C CA . ILE A 1 167 ? 40.214 55.748 -44.141 1.00 49.44 167 ILE A CA 1
ATOM 1315 C C . ILE A 1 167 ? 40.530 57.253 -44.158 1.00 49.44 167 ILE A C 1
ATOM 1317 O O . ILE A 1 167 ? 39.939 58.049 -43.436 1.00 49.44 167 ILE A O 1
ATOM 1321 N N . THR A 1 168 ? 41.506 57.593 -44.991 1.00 43.00 168 THR A N 1
ATOM 1322 C CA . THR A 1 168 ? 42.051 58.909 -45.339 1.00 43.00 168 THR A CA 1
ATOM 1323 C C . THR A 1 168 ? 41.087 59.766 -46.162 1.00 43.00 168 THR A C 1
ATOM 1325 O O . THR A 1 168 ? 40.444 59.224 -47.061 1.00 43.00 168 THR A O 1
ATOM 1328 N N . SER A 1 169 ? 41.121 61.092 -45.988 1.00 47.69 169 SER A N 1
ATOM 1329 C CA . SER A 1 169 ? 41.357 62.043 -47.090 1.00 47.69 169 SER A CA 1
ATOM 1330 C C . SER A 1 169 ? 41.704 63.434 -46.574 1.00 47.69 169 SER A C 1
ATOM 1332 O O . SER A 1 169 ? 41.302 63.759 -45.437 1.00 47.69 169 SER A O 1
#

Foldseek 3Di:
DDDDDDDDDPDDDPPPPPDDDDDQQPDWDKDKDFFLKDWAQEADDPVSNPDTAIKTKIKIFIDRDDVCVPDVDPVQPPPVVVLSVVLRVLRVVNPYHDLVVSVVVSQVVCVVVPVTQKMKMWMWGAPPDPVDRTDTDIDIDGDPPPPPPDPPPPPPPPDDDPDDDDDDD

Mean predicted aligned error: 15.79 Å

Sequence (169 aa):
MKQSSSALNTNPTPLSELSRDCSTDMDCDIIFIRDFTGETIIGICDDELETPQKIIINISIGIARSLACTTDRIEHTVDYDKVRKLIKDLLKTHRYKLLEGLGEEIANQIFTHFNAKFIRIEIKKPHKYPDVDSVGVSIFRKKATACAKSPTVRKTNILDFIGEGHITS